Protein AF-A0AAV0WDU4-F1 (afdb_monomer_lite)

InterPro domains:
  IPR025398 ZMYM1-like, RNase-like domain [PF14291] (4-41)

Structure (mmCIF, N/CA/C/O backbone):
data_AF-A0AAV0WDU4-F1
#
_entry.id   AF-A0AAV0WDU4-F1
#
loop_
_atom_site.group_PDB
_atom_site.id
_atom_site.type_symbol
_atom_site.label_atom_id
_atom_site.label_alt_id
_atom_site.label_comp_id
_atom_site.label_asym_id
_atom_site.label_entity_id
_atom_site.label_seq_id
_atom_site.pdbx_PDB_ins_code
_atom_site.Cartn_x
_atom_site.Cartn_y
_atom_site.Cartn_z
_atom_site.occupancy
_atom_site.B_iso_or_equiv
_atom_site.auth_seq_id
_atom_site.auth_comp_id
_atom_site.auth_asym_id
_atom_site.auth_atom_id
_atom_site.pdbx_PDB_model_num
ATOM 1 N N . MET A 1 1 ? 12.904 3.627 9.438 1.00 55.09 1 MET A N 1
ATOM 2 C CA . MET A 1 1 ? 11.538 4.191 9.348 1.00 55.09 1 MET A CA 1
ATOM 3 C C . MET A 1 1 ? 10.592 3.260 10.094 1.00 55.09 1 MET A C 1
ATOM 5 O O . MET A 1 1 ? 10.528 2.088 9.747 1.00 55.09 1 MET A O 1
ATOM 9 N N . HIS A 1 2 ? 9.948 3.715 11.170 1.00 85.69 2 HIS A N 1
ATOM 10 C CA . HIS A 1 2 ? 9.104 2.850 12.003 1.00 85.69 2 HIS A CA 1
ATOM 11 C C . HIS A 1 2 ? 7.669 2.838 11.467 1.00 85.69 2 HIS A C 1
ATOM 13 O O . HIS A 1 2 ? 6.977 3.849 11.551 1.00 85.69 2 HIS A O 1
ATOM 19 N N . ALA A 1 3 ? 7.211 1.696 10.946 1.00 91.44 3 ALA A N 1
ATOM 20 C CA . ALA A 1 3 ? 5.869 1.519 10.382 1.00 91.44 3 ALA A CA 1
ATOM 21 C C . ALA A 1 3 ? 4.736 1.997 11.310 1.00 91.44 3 ALA A C 1
ATOM 23 O O . ALA A 1 3 ? 3.737 2.530 10.843 1.00 91.44 3 ALA A O 1
ATOM 24 N N . LYS A 1 4 ? 4.924 1.887 12.632 1.00 93.44 4 LYS A N 1
ATOM 25 C CA . LYS A 1 4 ? 3.991 2.403 13.648 1.00 93.44 4 LYS A CA 1
ATOM 26 C C . LYS A 1 4 ? 3.725 3.902 13.517 1.00 93.44 4 LYS A C 1
ATOM 28 O O . LYS A 1 4 ? 2.584 4.324 13.651 1.00 93.44 4 LYS A O 1
ATOM 33 N N . VAL A 1 5 ? 4.763 4.696 13.249 1.00 95.62 5 VAL A N 1
ATOM 34 C CA . VAL A 1 5 ? 4.629 6.154 13.101 1.00 95.62 5 VAL A CA 1
ATOM 35 C C . VAL A 1 5 ? 3.802 6.467 11.861 1.00 95.62 5 VAL A C 1
ATOM 37 O O . VAL A 1 5 ? 2.851 7.232 11.940 1.00 95.62 5 VAL A O 1
ATOM 40 N N . VAL A 1 6 ? 4.108 5.806 10.743 1.00 95.50 6 VAL A N 1
ATOM 41 C CA . VAL A 1 6 ? 3.388 5.991 9.476 1.00 95.50 6 VAL A CA 1
ATOM 42 C C . VAL A 1 6 ? 1.925 5.559 9.603 1.00 95.50 6 VAL A C 1
ATOM 44 O O . VAL A 1 6 ? 1.035 6.309 9.215 1.00 95.50 6 VAL A O 1
ATOM 47 N N . ALA A 1 7 ? 1.662 4.390 10.195 1.00 95.56 7 ALA A N 1
ATOM 48 C CA . ALA A 1 7 ? 0.306 3.903 10.436 1.00 95.56 7 ALA A CA 1
ATOM 49 C C . ALA A 1 7 ? -0.505 4.889 11.289 1.00 95.56 7 ALA A C 1
ATOM 51 O O . ALA A 1 7 ? -1.627 5.240 10.926 1.00 95.56 7 ALA A O 1
ATOM 52 N N . LYS A 1 8 ? 0.093 5.402 12.372 1.00 96.00 8 LYS A N 1
ATOM 53 C CA . LYS A 1 8 ? -0.539 6.410 13.226 1.00 96.00 8 LYS A CA 1
ATOM 54 C C . LYS A 1 8 ? -0.850 7.692 12.453 1.00 96.00 8 LYS A C 1
ATOM 56 O O . LYS A 1 8 ? -1.976 8.166 12.514 1.00 96.00 8 LYS A O 1
ATOM 61 N N . SER A 1 9 ? 0.103 8.212 11.678 1.00 96.81 9 SER A N 1
ATOM 62 C CA . SER A 1 9 ? -0.115 9.408 10.856 1.00 96.81 9 SER A CA 1
ATOM 63 C C . SER A 1 9 ? -1.257 9.232 9.851 1.00 96.81 9 SER A C 1
ATOM 65 O O . SER A 1 9 ? -2.039 10.159 9.662 1.00 96.81 9 SER A O 1
ATOM 67 N N . ILE A 1 10 ? -1.390 8.050 9.237 1.00 95.38 10 ILE A N 1
ATOM 68 C CA . ILE A 1 10 ? -2.504 7.737 8.328 1.00 95.38 10 ILE A CA 1
ATOM 69 C C . ILE A 1 10 ? -3.836 7.757 9.086 1.00 95.38 10 ILE A C 1
ATOM 71 O O . ILE A 1 10 ? -4.784 8.403 8.646 1.00 95.38 10 ILE A O 1
ATOM 75 N N . ILE A 1 11 ? -3.910 7.074 10.229 1.00 95.88 11 ILE A N 1
ATOM 76 C CA . ILE A 1 11 ? -5.125 7.002 11.051 1.00 95.88 11 ILE A CA 1
ATOM 77 C C . ILE A 1 11 ? -5.545 8.396 11.529 1.00 95.88 11 ILE A C 1
ATOM 79 O O . ILE A 1 11 ? -6.716 8.761 11.406 1.00 95.88 11 ILE A O 1
ATOM 83 N N . ASP A 1 12 ? -4.595 9.184 12.032 1.00 96.75 12 ASP A N 1
ATOM 84 C CA . ASP A 1 12 ? -4.841 10.539 12.521 1.00 96.75 12 ASP A CA 1
ATOM 85 C C . ASP A 1 12 ? -5.312 11.456 11.383 1.00 96.75 12 ASP A C 1
ATOM 87 O O . ASP A 1 12 ? -6.282 12.192 11.550 1.00 96.75 12 ASP A O 1
ATOM 91 N N . PHE A 1 13 ? -4.707 11.361 10.194 1.00 96.81 13 PHE A N 1
ATOM 92 C CA . PHE A 1 13 ? -5.154 12.107 9.016 1.00 96.81 13 PHE A CA 1
ATOM 93 C C . PHE A 1 13 ? -6.593 11.756 8.611 1.00 96.81 13 PHE A C 1
ATOM 95 O O . PHE A 1 13 ? -7.411 12.650 8.386 1.00 96.81 13 PHE A O 1
ATOM 102 N N . LEU A 1 14 ? -6.926 10.464 8.544 1.00 95.06 14 LEU A N 1
ATOM 103 C CA . LEU A 1 14 ? -8.271 10.011 8.178 1.00 95.06 14 LEU A CA 1
ATOM 104 C C . LEU A 1 14 ? -9.309 10.466 9.213 1.00 95.06 14 LEU A C 1
ATOM 106 O O . LEU A 1 14 ? -10.383 10.941 8.843 1.00 95.06 14 LEU A O 1
ATOM 110 N N . ARG A 1 15 ? -8.965 10.388 10.504 1.00 95.25 15 ARG A N 1
ATOM 111 C CA . ARG A 1 15 ? -9.808 10.869 11.604 1.00 95.25 15 ARG A CA 1
ATOM 112 C C . ARG A 1 15 ? -10.040 12.378 11.521 1.00 95.25 15 ARG A C 1
ATOM 114 O O . ARG A 1 15 ? -11.185 12.815 11.599 1.00 95.25 15 ARG A O 1
ATOM 121 N N . ASN A 1 16 ? -8.982 13.159 11.313 1.00 97.06 16 ASN A N 1
ATOM 122 C CA . ASN A 1 16 ? -9.062 14.617 11.178 1.00 97.06 16 ASN A CA 1
ATOM 123 C C . ASN A 1 16 ? -9.836 15.046 9.925 1.00 97.06 16 ASN A C 1
ATOM 125 O O . ASN A 1 16 ? -10.444 16.110 9.910 1.00 97.06 16 ASN A O 1
ATOM 129 N N . SER A 1 17 ? -9.871 14.194 8.901 1.00 96.06 17 SER A N 1
ATOM 130 C CA . SER A 1 17 ? -10.678 14.396 7.692 1.00 96.06 17 SER A CA 1
ATOM 131 C C . SER A 1 17 ? -12.163 14.045 7.884 1.00 96.06 17 SER A C 1
ATOM 133 O O . SER A 1 17 ? -12.928 14.065 6.923 1.00 96.06 17 SER A O 1
ATOM 135 N N . GLY A 1 18 ? -12.587 13.678 9.100 1.00 94.50 18 GLY A N 1
ATOM 136 C CA . GLY A 1 18 ? -13.968 13.300 9.412 1.00 94.50 18 GLY A CA 1
ATOM 137 C C . GLY A 1 18 ? -14.383 11.922 8.885 1.00 94.50 18 GLY A C 1
ATOM 138 O O . GLY A 1 18 ? -15.570 11.589 8.890 1.00 94.50 18 GLY A O 1
ATOM 139 N N . LEU A 1 19 ? -13.432 11.097 8.431 1.00 93.56 19 LEU A N 1
ATOM 140 C CA . LEU A 1 19 ? -13.724 9.766 7.910 1.00 93.56 19 LEU A CA 1
ATOM 141 C C . LEU A 1 19 ? -13.902 8.764 9.053 1.00 93.56 19 LEU A C 1
ATOM 143 O O . LEU A 1 19 ? -13.100 8.671 9.985 1.00 93.56 19 LEU A O 1
ATOM 147 N N . LYS A 1 20 ? -14.954 7.949 8.954 1.00 92.75 20 LYS A N 1
ATOM 148 C CA . LYS A 1 20 ? -15.203 6.852 9.892 1.00 92.75 20 LYS A CA 1
ATOM 149 C C . LYS A 1 20 ? -14.240 5.706 9.596 1.00 92.75 20 LYS A C 1
ATOM 151 O O . LYS A 1 20 ? -14.451 4.954 8.650 1.00 92.75 20 LYS A O 1
ATOM 156 N N . LEU A 1 21 ? -13.222 5.540 10.436 1.00 91.50 21 LEU A N 1
ATOM 157 C CA . LEU A 1 21 ? -12.191 4.503 10.282 1.00 91.50 21 LEU A CA 1
ATOM 158 C C . LEU A 1 21 ? -12.774 3.078 10.198 1.00 91.50 21 LEU A C 1
ATOM 160 O O . LEU A 1 21 ? -12.286 2.254 9.434 1.00 91.50 21 LEU A O 1
ATOM 164 N N . ASN A 1 22 ? -13.891 2.813 10.884 1.00 91.38 22 ASN A N 1
ATOM 165 C CA . ASN A 1 22 ? -14.601 1.525 10.834 1.00 91.38 22 ASN A CA 1
ATOM 166 C C . ASN A 1 22 ? -15.212 1.184 9.461 1.00 91.38 22 ASN A C 1
ATOM 168 O O . ASN A 1 22 ? -15.589 0.033 9.231 1.00 91.38 22 ASN A O 1
ATOM 172 N N . ASN A 1 23 ? -15.317 2.165 8.560 1.00 92.69 23 ASN A N 1
ATOM 173 C CA . ASN A 1 23 ? -15.786 1.975 7.188 1.00 92.69 23 ASN A CA 1
ATOM 174 C C . ASN A 1 23 ? -14.631 1.705 6.209 1.00 92.69 23 ASN A C 1
ATOM 176 O O . ASN A 1 23 ? -14.863 1.582 5.009 1.00 92.69 23 ASN A O 1
ATOM 180 N N . MET A 1 24 ? -13.390 1.619 6.694 1.00 92.38 24 MET A N 1
ATOM 181 C CA . MET A 1 24 ? -12.245 1.256 5.871 1.00 92.38 24 MET A CA 1
ATOM 182 C C . MET A 1 24 ? -12.348 -0.216 5.459 1.00 92.38 24 MET A C 1
ATOM 184 O O . MET A 1 24 ? -12.261 -1.119 6.288 1.00 92.38 24 MET A O 1
ATOM 188 N N . VAL A 1 25 ? -12.544 -0.446 4.162 1.00 94.62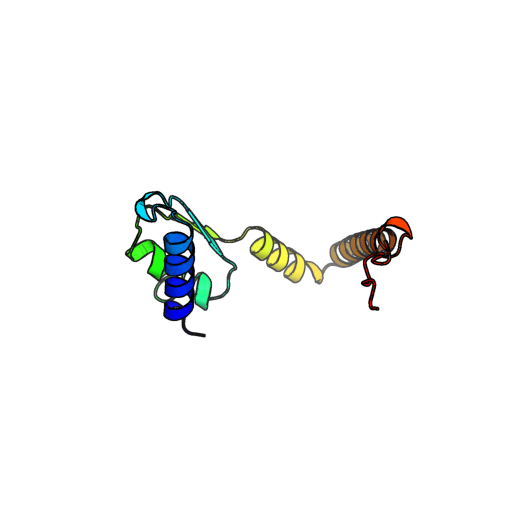 25 VAL A N 1
ATOM 189 C CA . VAL A 1 25 ? -12.675 -1.790 3.565 1.00 94.62 25 VAL A CA 1
ATOM 190 C C . VAL A 1 25 ? -11.419 -2.240 2.822 1.00 94.62 25 VAL A C 1
ATOM 192 O O . VAL A 1 25 ? -11.278 -3.405 2.460 1.00 94.62 25 VAL A O 1
ATOM 195 N N . GLY A 1 26 ? -10.480 -1.324 2.594 1.00 92.94 26 GLY A N 1
ATOM 196 C CA . GLY A 1 26 ? -9.275 -1.613 1.838 1.00 92.94 26 GLY A CA 1
ATOM 197 C C . GLY A 1 26 ? -8.153 -0.631 2.124 1.00 92.94 26 GLY A C 1
ATOM 198 O O . GLY A 1 26 ? -8.390 0.525 2.470 1.00 92.94 26 GLY A O 1
ATOM 199 N N . GLN A 1 27 ? -6.930 -1.116 1.961 1.00 93.88 27 GLN A N 1
ATOM 200 C CA . GLN A 1 27 ? -5.692 -0.352 2.053 1.00 93.88 27 GLN A CA 1
ATOM 201 C C . GLN A 1 27 ? -4.705 -0.886 1.013 1.00 93.88 27 GLN A C 1
ATOM 203 O O . GLN A 1 27 ? -4.681 -2.088 0.749 1.00 93.88 27 GLN A O 1
ATOM 208 N N . GLY A 1 28 ? -3.884 -0.024 0.414 1.00 93.75 28 GLY A N 1
ATOM 209 C CA . GLY A 1 28 ? -2.916 -0.464 -0.586 1.00 93.75 28 GLY A CA 1
ATOM 210 C C . GLY A 1 28 ? -1.605 0.299 -0.535 1.00 93.75 28 GLY A C 1
ATOM 211 O O . GLY A 1 28 ? -1.598 1.524 -0.433 1.00 93.75 28 GLY A O 1
ATOM 212 N N . TYR A 1 29 ? -0.499 -0.442 -0.613 1.00 92.94 29 TYR A N 1
ATOM 213 C CA . TYR A 1 29 ? 0.859 0.089 -0.476 1.00 92.94 29 TYR A CA 1
ATOM 214 C C . TYR A 1 29 ? 1.837 -0.547 -1.468 1.00 92.94 29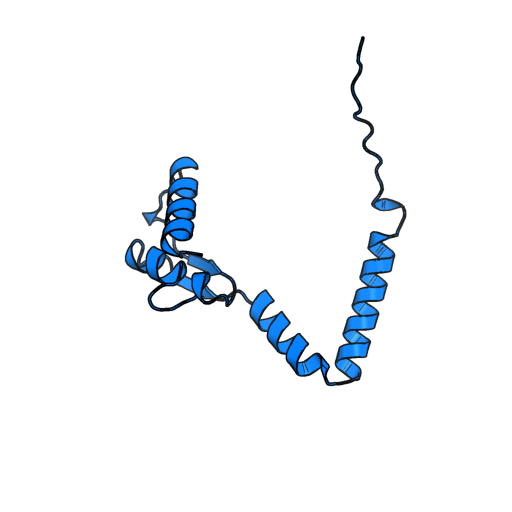 TYR A C 1
ATOM 216 O O . TYR A 1 29 ? 1.531 -1.549 -2.122 1.00 92.94 29 TYR A O 1
ATOM 224 N N . ASP A 1 30 ? 3.022 0.052 -1.585 1.00 88.62 30 ASP A N 1
ATOM 225 C CA . ASP A 1 30 ? 4.144 -0.510 -2.334 1.00 88.62 30 ASP A CA 1
ATOM 226 C C . ASP A 1 30 ? 4.775 -1.712 -1.614 1.00 88.62 30 ASP A C 1
ATOM 228 O O . ASP A 1 30 ? 4.507 -1.978 -0.444 1.00 88.62 30 ASP A O 1
ATOM 232 N N . GLY A 1 31 ? 5.627 -2.464 -2.313 1.00 86.69 31 GLY A N 1
ATOM 233 C CA . GLY A 1 31 ? 6.254 -3.674 -1.772 1.00 86.69 31 GLY A CA 1
ATOM 234 C C . GLY A 1 31 ? 7.317 -3.427 -0.699 1.00 86.69 31 GLY A C 1
ATOM 235 O O . GLY A 1 31 ? 8.004 -4.365 -0.301 1.00 86.69 31 GLY A O 1
ATOM 236 N N . CYS A 1 32 ? 7.484 -2.188 -0.226 1.00 90.12 32 CYS A N 1
ATOM 237 C CA . CYS A 1 32 ? 8.447 -1.872 0.816 1.00 90.12 32 CYS A CA 1
ATOM 238 C C . CYS A 1 32 ? 8.090 -2.623 2.104 1.00 90.12 32 CYS A C 1
ATOM 240 O O . CYS A 1 32 ? 6.944 -2.594 2.554 1.00 90.12 32 CYS A O 1
ATOM 242 N N . SER A 1 33 ? 9.068 -3.270 2.740 1.00 90.25 33 SER A N 1
ATOM 243 C CA . SER A 1 33 ? 8.845 -4.078 3.949 1.00 90.25 33 SER A CA 1
ATOM 244 C C . SER A 1 33 ? 8.236 -3.277 5.105 1.00 90.25 33 SER A C 1
ATOM 246 O O . SER A 1 33 ? 7.416 -3.805 5.854 1.00 90.25 33 SER A O 1
ATOM 248 N N . ALA A 1 34 ? 8.565 -1.986 5.217 1.00 93.25 34 ALA A N 1
ATOM 249 C CA . ALA A 1 34 ? 7.970 -1.089 6.205 1.00 93.25 34 ALA A CA 1
ATOM 250 C C . ALA A 1 34 ? 6.470 -0.835 5.958 1.00 93.25 34 ALA A C 1
ATOM 252 O O . ALA A 1 34 ? 5.738 -0.568 6.907 1.00 93.25 34 ALA A O 1
ATOM 253 N N . MET A 1 35 ? 5.998 -0.941 4.714 1.00 94.06 35 MET A N 1
ATOM 254 C CA . MET A 1 35 ? 4.601 -0.700 4.342 1.00 94.06 35 MET A CA 1
ATOM 255 C C . MET A 1 35 ? 3.808 -2.008 4.254 1.00 94.06 35 MET A C 1
ATOM 257 O O . MET A 1 35 ? 2.770 -2.153 4.897 1.00 94.06 35 MET A O 1
ATOM 261 N N . SER A 1 36 ? 4.342 -2.982 3.517 1.00 93.50 36 SER A N 1
ATOM 262 C CA . SER A 1 36 ? 3.677 -4.242 3.166 1.00 93.50 36 SER A CA 1
ATOM 263 C C . SER A 1 36 ? 4.070 -5.437 4.037 1.00 93.50 36 SER A C 1
ATOM 265 O O . SER A 1 36 ? 3.539 -6.535 3.861 1.00 93.50 36 SER A O 1
ATOM 267 N N . GLY A 1 37 ? 4.983 -5.250 4.995 1.00 93.88 37 GLY A N 1
ATOM 268 C CA . GLY A 1 37 ? 5.421 -6.304 5.906 1.00 93.88 37 GLY A CA 1
ATOM 269 C C . GLY A 1 37 ? 4.259 -6.946 6.666 1.00 93.88 37 GLY A C 1
ATOM 270 O O . GLY A 1 37 ? 3.392 -6.258 7.199 1.00 93.88 37 GLY A O 1
ATOM 271 N N . ILE A 1 38 ? 4.265 -8.277 6.740 1.00 91.12 38 ILE A N 1
ATOM 272 C CA . ILE A 1 38 ? 3.164 -9.071 7.306 1.00 91.12 38 ILE A CA 1
ATOM 273 C C . ILE A 1 38 ? 3.004 -8.939 8.824 1.00 91.12 38 ILE A C 1
ATOM 275 O O . ILE A 1 38 ? 1.898 -9.102 9.322 1.00 91.12 38 ILE A O 1
ATOM 279 N N . HIS A 1 39 ? 4.085 -8.664 9.562 1.00 89.38 39 HIS A N 1
ATOM 280 C CA . HIS A 1 39 ? 4.058 -8.594 11.032 1.00 89.38 39 HIS A CA 1
ATOM 281 C C . HIS A 1 39 ? 4.275 -7.167 11.551 1.00 89.38 39 HIS A C 1
ATOM 283 O O . HIS A 1 39 ? 3.652 -6.756 12.520 1.00 89.38 39 HIS A O 1
ATOM 289 N N . ASN A 1 40 ? 5.156 -6.405 10.897 1.00 90.62 40 ASN A N 1
ATOM 290 C CA . ASN A 1 40 ? 5.583 -5.073 11.341 1.00 90.62 40 ASN A CA 1
ATOM 291 C C . ASN A 1 40 ? 5.437 -4.005 10.248 1.00 90.62 40 ASN A C 1
ATOM 293 O O . ASN A 1 40 ? 6.037 -2.939 10.360 1.00 90.62 40 ASN A O 1
ATOM 297 N N . GLY A 1 41 ? 4.697 -4.297 9.177 1.00 94.62 41 GLY A N 1
ATOM 298 C CA . GLY A 1 41 ? 4.380 -3.314 8.149 1.00 94.62 41 GLY A CA 1
ATOM 299 C C . GLY A 1 41 ? 3.184 -2.453 8.542 1.00 94.62 41 GLY A C 1
ATOM 300 O O . GLY A 1 41 ? 2.364 -2.854 9.370 1.00 94.62 41 GLY A O 1
ATOM 301 N N . VAL A 1 42 ? 3.054 -1.287 7.910 1.00 96.00 42 VAL A N 1
ATOM 302 C CA . VAL A 1 42 ? 1.877 -0.413 8.047 1.00 96.00 42 VAL A CA 1
ATOM 303 C C . VAL A 1 42 ? 0.586 -1.197 7.804 1.00 96.00 42 VAL A C 1
ATOM 305 O O . VAL A 1 42 ? -0.345 -1.077 8.598 1.00 96.00 42 VAL A O 1
ATOM 308 N N . GLN A 1 43 ? 0.565 -2.062 6.782 1.00 95.81 43 GLN A N 1
ATOM 309 C CA . GLN A 1 43 ? -0.612 -2.866 6.460 1.00 95.81 43 GLN A CA 1
ATOM 310 C C . GLN A 1 43 ? -1.033 -3.791 7.597 1.00 95.81 43 GLN A C 1
ATOM 312 O O . GLN A 1 43 ? -2.212 -3.850 7.932 1.00 95.81 43 GLN A O 1
ATOM 317 N N . ALA A 1 44 ? -0.068 -4.455 8.238 1.00 95.31 44 ALA A N 1
ATOM 318 C CA . ALA A 1 44 ? -0.338 -5.365 9.343 1.00 95.31 44 ALA A CA 1
ATOM 319 C C . ALA A 1 44 ? -0.880 -4.609 10.560 1.00 95.31 44 ALA A C 1
ATOM 321 O O . ALA A 1 44 ? -1.850 -5.038 11.178 1.00 95.31 44 ALA A O 1
ATOM 322 N N . ILE A 1 45 ? -0.292 -3.449 10.865 1.00 95.81 45 ILE A N 1
ATOM 323 C CA . ILE A 1 45 ? -0.706 -2.605 11.990 1.00 95.81 45 ILE A CA 1
ATOM 324 C C . ILE A 1 45 ? -2.143 -2.111 11.789 1.00 95.81 45 ILE A C 1
ATOM 326 O O . ILE A 1 45 ? -2.981 -2.307 12.664 1.00 95.81 45 ILE A O 1
ATOM 330 N N . ILE A 1 46 ? -2.448 -1.531 10.624 1.00 95.38 46 ILE A N 1
ATOM 331 C CA . ILE A 1 46 ? -3.787 -1.005 10.325 1.00 95.38 46 ILE A CA 1
ATOM 332 C C . ILE A 1 46 ? -4.811 -2.138 10.222 1.00 95.38 46 ILE A C 1
ATOM 334 O O . ILE A 1 46 ? -5.928 -1.985 10.703 1.00 95.38 46 ILE A O 1
ATOM 338 N N . LYS A 1 47 ? -4.446 -3.295 9.657 1.00 95.25 47 LYS A N 1
ATOM 339 C CA . LYS A 1 47 ? -5.345 -4.454 9.563 1.00 95.25 47 LYS A CA 1
ATOM 340 C C . LYS A 1 47 ? -5.675 -5.055 10.933 1.00 95.25 47 LYS A C 1
ATOM 342 O O . LYS A 1 47 ? -6.787 -5.535 11.120 1.00 95.25 47 LYS A O 1
ATOM 347 N N . ASN A 1 48 ? -4.740 -5.018 11.883 1.00 94.69 48 ASN A N 1
ATOM 348 C CA . ASN A 1 48 ? -4.989 -5.479 13.251 1.00 94.69 48 ASN A CA 1
ATOM 349 C C . ASN A 1 48 ? -6.003 -4.587 13.984 1.00 94.69 48 ASN A C 1
ATOM 351 O O . ASN A 1 48 ? -6.821 -5.101 14.740 1.00 94.69 48 ASN A O 1
ATOM 355 N N . GLU A 1 49 ? -5.967 -3.272 13.755 1.00 93.62 49 GLU A N 1
ATOM 356 C CA . GLU A 1 49 ? -6.912 -2.320 14.359 1.00 93.62 49 GLU A CA 1
ATOM 357 C C . GLU A 1 49 ? -8.251 -2.266 13.602 1.00 93.62 49 GLU A C 1
ATOM 359 O O . GLU A 1 49 ? -9.317 -2.176 14.211 1.00 93.62 49 GLU A O 1
ATOM 364 N N . PHE A 1 50 ? -8.212 -2.401 12.273 1.00 94.50 50 PHE A N 1
ATOM 365 C CA . PHE A 1 50 ? -9.371 -2.378 11.383 1.00 94.50 50 PHE A CA 1
ATOM 366 C C . PHE A 1 50 ? -9.399 -3.641 10.503 1.00 94.50 50 PHE A C 1
ATOM 368 O O . PHE A 1 50 ? -8.989 -3.596 9.340 1.00 94.50 50 PHE A O 1
ATOM 375 N N . PRO A 1 51 ? -9.938 -4.775 10.998 1.00 93.62 51 PRO A N 1
ATOM 376 C CA . PRO A 1 51 ? -9.910 -6.060 10.284 1.00 93.62 51 PRO A CA 1
ATOM 377 C C . PRO A 1 51 ? -10.586 -6.057 8.908 1.00 93.62 51 PRO A C 1
ATOM 379 O O . PRO A 1 51 ? -10.269 -6.887 8.056 1.00 93.62 51 PRO A O 1
ATOM 382 N N . LYS A 1 52 ? -11.510 -5.115 8.676 1.00 94.38 52 LYS A N 1
ATOM 383 C CA . LYS A 1 52 ? -12.187 -4.918 7.387 1.00 94.38 52 LYS A CA 1
ATOM 384 C C . LYS A 1 52 ? -11.286 -4.279 6.328 1.00 94.38 52 LYS A C 1
ATOM 386 O O . LYS A 1 52 ? -11.588 -4.419 5.151 1.00 94.38 52 LYS A O 1
ATOM 391 N N . ALA A 1 53 ? -10.194 -3.616 6.712 1.00 94.62 53 ALA A N 1
ATOM 392 C CA . ALA A 1 53 ? -9.278 -2.940 5.801 1.00 94.62 53 ALA A CA 1
ATOM 393 C C . ALA A 1 53 ? -8.341 -3.948 5.118 1.00 94.62 53 ALA A C 1
ATOM 395 O O . ALA A 1 53 ? -7.196 -4.157 5.530 1.00 94.62 53 ALA A O 1
ATOM 396 N N . VAL A 1 54 ? -8.828 -4.607 4.066 1.00 93.81 54 VAL A N 1
ATOM 397 C CA . VAL A 1 54 ? -8.056 -5.624 3.344 1.00 93.81 54 VAL A CA 1
ATOM 398 C C . VAL A 1 54 ? -6.867 -4.985 2.628 1.00 93.81 54 VAL A C 1
ATOM 400 O O . VAL A 1 54 ? -7.008 -4.002 1.905 1.00 93.81 54 VAL A O 1
ATOM 403 N N . PHE A 1 55 ? -5.683 -5.563 2.819 1.00 93.81 55 PHE A N 1
ATOM 404 C CA . PHE A 1 55 ? -4.476 -5.116 2.139 1.00 93.81 55 PHE A CA 1
ATOM 405 C C . PHE A 1 55 ? -4.424 -5.600 0.686 1.00 93.81 55 PHE A C 1
ATOM 407 O O . PHE A 1 55 ? -4.561 -6.793 0.414 1.00 93.81 55 PHE A O 1
ATOM 414 N N . VAL A 1 56 ? -4.156 -4.668 -0.229 1.00 93.06 56 VAL A N 1
ATOM 415 C CA . VAL A 1 56 ? -3.917 -4.910 -1.651 1.00 93.06 56 VAL A CA 1
ATOM 416 C C . VAL A 1 56 ? -2.539 -4.376 -2.026 1.00 93.06 56 VAL A C 1
ATOM 418 O O . VAL A 1 56 ? -2.234 -3.195 -1.875 1.00 93.06 56 VAL A O 1
ATOM 421 N N . HIS A 1 57 ? -1.693 -5.249 -2.560 1.00 89.81 57 HIS A N 1
ATOM 422 C CA . HIS A 1 57 ? -0.375 -4.847 -3.029 1.00 89.81 57 HIS A CA 1
ATOM 423 C C . HIS A 1 57 ? -0.482 -3.969 -4.284 1.00 89.81 57 HIS A C 1
ATOM 425 O O . HIS A 1 57 ? -1.221 -4.295 -5.213 1.00 89.81 57 HIS A O 1
ATOM 431 N N . CYS A 1 58 ? 0.304 -2.893 -4.362 1.00 91.19 58 CYS A N 1
ATOM 432 C CA . CYS A 1 58 ? 0.304 -1.996 -5.515 1.00 91.19 58 CYS A CA 1
ATOM 433 C C . CYS A 1 58 ? 0.708 -2.729 -6.809 1.00 91.19 58 CYS A C 1
ATOM 435 O O . CYS A 1 58 ? 1.838 -3.222 -6.934 1.00 91.19 58 CYS A O 1
ATOM 437 N N . SER A 1 59 ? -0.205 -2.776 -7.785 1.00 85.88 59 SER A N 1
ATOM 438 C CA . SER A 1 59 ? 0.025 -3.386 -9.103 1.00 85.88 59 SER A CA 1
ATOM 439 C C . SER A 1 59 ? 1.128 -2.679 -9.883 1.00 85.88 59 SER A C 1
ATOM 441 O O . SER A 1 59 ? 1.937 -3.344 -10.523 1.00 85.88 59 SER A O 1
ATOM 443 N N . SER A 1 60 ? 1.223 -1.350 -9.782 1.00 84.88 60 SER A N 1
ATOM 444 C CA . SER A 1 60 ? 2.266 -0.564 -10.455 1.00 84.88 60 SER A CA 1
ATOM 445 C C . SER A 1 60 ? 3.665 -0.946 -9.977 1.00 84.88 60 SER A C 1
ATOM 447 O O . SER A 1 60 ? 4.592 -1.024 -10.778 1.00 84.88 60 SER A O 1
ATOM 449 N N . HIS A 1 61 ? 3.818 -1.256 -8.686 1.00 84.31 61 HIS A N 1
ATOM 450 C CA . HIS A 1 61 ? 5.088 -1.734 -8.147 1.00 84.31 61 HIS A CA 1
ATOM 451 C C . HIS A 1 61 ? 5.440 -3.124 -8.696 1.00 84.31 61 HIS A C 1
ATOM 453 O O . HIS A 1 61 ? 6.565 -3.340 -9.138 1.00 84.31 61 HIS A O 1
ATOM 459 N N . ARG A 1 62 ? 4.470 -4.052 -8.742 1.00 84.44 62 ARG A N 1
ATOM 460 C CA . ARG A 1 62 ? 4.674 -5.386 -9.339 1.00 84.44 62 ARG A CA 1
ATOM 461 C C . ARG A 1 62 ? 5.041 -5.295 -10.816 1.00 84.44 62 ARG A C 1
ATOM 463 O O . ARG A 1 62 ? 5.967 -5.970 -11.250 1.00 84.44 62 ARG A O 1
ATOM 470 N N . LEU A 1 63 ? 4.350 -4.439 -11.563 1.00 86.50 63 LEU A N 1
ATOM 471 C CA . LEU A 1 63 ? 4.644 -4.192 -12.969 1.00 86.50 63 LEU A CA 1
ATOM 472 C C . LEU A 1 63 ? 6.065 -3.654 -13.144 1.00 86.50 63 LEU A C 1
ATOM 474 O O . LEU A 1 63 ? 6.803 -4.158 -13.982 1.00 86.50 63 LEU A O 1
ATOM 478 N N . ASN A 1 64 ? 6.470 -2.676 -12.332 1.00 86.81 64 ASN A N 1
ATOM 479 C CA . ASN A 1 64 ? 7.816 -2.118 -12.399 1.00 86.81 64 ASN A CA 1
ATOM 480 C C . ASN A 1 64 ? 8.895 -3.173 -12.121 1.00 86.81 64 ASN A C 1
ATOM 482 O O . ASN A 1 64 ? 9.904 -3.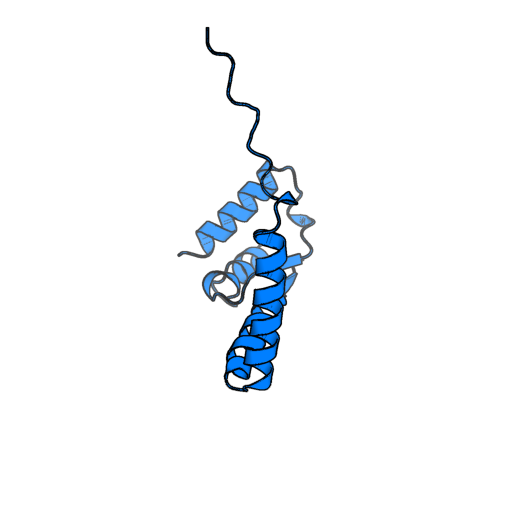199 -12.815 1.00 86.81 64 ASN A O 1
ATOM 486 N N . LEU A 1 65 ? 8.675 -4.071 -11.155 1.00 86.94 65 LEU A N 1
ATOM 487 C CA . LEU A 1 65 ? 9.598 -5.178 -10.887 1.00 86.94 65 LEU A CA 1
ATOM 488 C C . LEU A 1 65 ? 9.707 -6.138 -12.078 1.00 86.94 65 LEU A C 1
ATOM 490 O O . LEU A 1 65 ? 10.818 -6.491 -12.465 1.00 86.94 65 LEU A O 1
ATOM 494 N N . VAL A 1 66 ? 8.577 -6.514 -12.685 1.00 90.06 66 VAL A N 1
ATOM 495 C CA . VAL A 1 66 ? 8.553 -7.384 -13.874 1.00 90.06 66 VAL A CA 1
ATOM 496 C C . VAL A 1 66 ? 9.268 -6.720 -15.048 1.00 90.06 66 VAL A C 1
ATOM 498 O O . VAL A 1 66 ? 10.131 -7.333 -15.666 1.00 90.06 66 VAL A O 1
ATOM 501 N N . ILE A 1 67 ? 8.959 -5.453 -15.335 1.00 88.81 67 ILE A N 1
ATOM 502 C CA . ILE A 1 67 ? 9.629 -4.697 -16.400 1.00 88.81 67 ILE A CA 1
ATOM 503 C C . ILE A 1 67 ? 11.129 -4.606 -16.121 1.00 88.81 67 ILE A C 1
ATOM 505 O O . ILE A 1 67 ? 11.917 -4.791 -17.040 1.00 88.81 67 ILE A O 1
ATOM 509 N N . ASN A 1 68 ? 11.531 -4.348 -14.874 1.00 90.12 68 ASN A N 1
ATOM 510 C CA . ASN A 1 68 ? 12.936 -4.240 -14.500 1.00 90.12 68 ASN A CA 1
ATOM 511 C C . ASN A 1 68 ? 13.699 -5.561 -14.682 1.00 90.12 68 ASN A C 1
ATOM 513 O O . ASN A 1 68 ? 14.826 -5.538 -15.167 1.00 90.12 68 ASN A O 1
ATOM 517 N N . ASP A 1 69 ? 13.099 -6.704 -14.345 1.00 91.75 69 ASP A N 1
ATOM 518 C CA . ASP A 1 69 ? 13.735 -8.005 -14.587 1.00 91.75 69 ASP A CA 1
ATOM 519 C C . ASP A 1 69 ? 13.827 -8.329 -16.087 1.00 91.75 69 ASP A C 1
ATOM 521 O O . ASP A 1 69 ? 14.883 -8.725 -16.588 1.00 91.75 69 ASP A O 1
ATOM 525 N N . LEU A 1 70 ? 12.754 -8.051 -16.833 1.00 92.62 70 LEU A N 1
ATOM 526 C CA . LEU A 1 70 ? 12.707 -8.224 -18.286 1.00 92.62 70 LEU A CA 1
ATOM 527 C C . LEU A 1 70 ? 13.556 -7.201 -19.052 1.00 92.62 70 LEU A C 1
ATOM 529 O O . LEU A 1 70 ? 13.816 -7.391 -20.239 1.00 92.62 70 LEU A O 1
ATOM 533 N N . ASN A 1 71 ? 14.043 -6.147 -18.394 1.00 89.31 71 ASN A N 1
ATOM 534 C CA . ASN A 1 71 ? 14.878 -5.103 -18.992 1.00 89.31 71 ASN A CA 1
ATOM 535 C C . ASN A 1 71 ? 16.249 -5.618 -19.469 1.00 89.31 71 ASN A C 1
ATOM 537 O O . ASN A 1 71 ? 17.031 -4.868 -20.045 1.00 89.31 71 ASN A O 1
ATOM 541 N N . LYS A 1 72 ? 16.558 -6.899 -19.245 1.00 91.06 72 LYS A N 1
ATOM 542 C CA . LYS A 1 72 ? 17.703 -7.603 -19.838 1.00 91.06 72 LYS A CA 1
ATOM 543 C C . LYS A 1 72 ? 17.469 -7.957 -21.313 1.00 91.06 72 LYS A C 1
ATOM 545 O O . LYS A 1 72 ? 18.424 -8.192 -22.044 1.00 91.06 72 LYS A O 1
ATOM 550 N N . LEU A 1 73 ? 16.212 -8.003 -21.758 1.00 94.69 73 LEU A N 1
ATOM 551 C CA . LEU A 1 73 ? 15.843 -8.313 -23.136 1.00 94.69 73 LEU A CA 1
ATOM 552 C C . LEU A 1 73 ? 15.847 -7.042 -23.988 1.00 94.69 73 LEU A C 1
ATOM 554 O O . LEU A 1 73 ? 15.160 -6.066 -23.677 1.00 94.69 73 LEU A O 1
ATOM 558 N N . GLN A 1 74 ? 16.548 -7.082 -25.121 1.00 94.00 74 GLN A N 1
ATOM 559 C CA . GLN A 1 74 ? 16.679 -5.929 -26.016 1.00 94.00 74 GLN A CA 1
ATOM 560 C C . GLN A 1 74 ? 15.321 -5.388 -26.491 1.00 94.00 74 GLN A C 1
ATOM 562 O O . GLN A 1 74 ? 15.116 -4.179 -26.549 1.00 94.00 74 GLN A O 1
ATOM 567 N N . HIS A 1 75 ? 14.355 -6.266 -26.781 1.00 93.12 75 HIS A N 1
ATOM 568 C CA . HIS A 1 75 ? 13.011 -5.854 -27.201 1.00 93.12 75 HIS A CA 1
ATOM 569 C C . HIS A 1 75 ? 12.290 -5.016 -26.135 1.00 93.12 75 HIS A C 1
ATOM 571 O O . HIS A 1 75 ? 11.601 -4.050 -26.465 1.00 93.12 75 HIS A O 1
ATOM 577 N N . VAL A 1 76 ? 12.490 -5.344 -24.857 1.00 91.44 76 VAL A N 1
ATOM 578 C CA . VAL A 1 76 ? 11.899 -4.620 -23.725 1.00 91.44 76 VAL A CA 1
ATOM 579 C C . VAL A 1 76 ? 12.584 -3.268 -23.546 1.00 91.44 76 VAL A C 1
ATOM 581 O O . VAL A 1 76 ? 11.899 -2.257 -23.388 1.00 91.44 76 VAL A O 1
ATOM 584 N N . GLN A 1 77 ? 13.914 -3.216 -23.673 1.00 91.56 77 GLN A N 1
ATOM 585 C CA . GLN A 1 77 ? 14.668 -1.958 -23.658 1.00 91.56 77 GLN A CA 1
ATOM 586 C C . GLN A 1 77 ? 14.246 -1.017 -24.788 1.00 91.56 77 GLN A C 1
ATOM 588 O O . GLN A 1 77 ? 14.031 0.173 -24.545 1.00 91.56 77 GLN A O 1
ATOM 593 N N . ASN A 1 78 ? 14.095 -1.552 -26.003 1.00 94.50 78 ASN A N 1
ATOM 594 C CA . ASN A 1 78 ? 13.676 -0.799 -27.182 1.00 94.50 78 ASN A CA 1
ATOM 595 C C . ASN A 1 78 ? 12.268 -0.233 -26.986 1.00 94.50 78 ASN A C 1
ATOM 597 O O . ASN A 1 78 ? 12.064 0.966 -27.156 1.00 94.50 78 ASN A O 1
ATOM 601 N N . CYS A 1 79 ? 11.323 -1.067 -26.542 1.00 92.75 79 CYS A N 1
ATOM 602 C CA . CYS A 1 79 ? 9.959 -0.644 -26.230 1.00 92.75 79 CYS A CA 1
ATOM 603 C C . CYS A 1 79 ? 9.938 0.470 -25.169 1.00 92.75 79 CYS A C 1
ATOM 605 O O . CYS A 1 79 ? 9.354 1.535 -25.382 1.00 92.75 79 CYS A O 1
ATOM 607 N N . ALA A 1 80 ? 10.652 0.279 -24.055 1.00 89.69 80 ALA A N 1
ATOM 608 C CA . ALA A 1 80 ? 10.763 1.290 -23.010 1.00 89.69 80 ALA A CA 1
ATOM 609 C C . ALA A 1 80 ? 11.426 2.582 -23.525 1.00 89.69 80 ALA A C 1
ATOM 611 O O . ALA A 1 80 ? 11.043 3.681 -23.123 1.00 89.69 80 ALA A O 1
ATOM 612 N N . GLY A 1 81 ? 12.399 2.467 -24.433 1.00 92.12 81 GLY A N 1
ATOM 613 C CA . GLY A 1 81 ? 13.032 3.585 -25.129 1.00 92.12 81 GLY A CA 1
ATOM 614 C C . GLY A 1 81 ? 12.046 4.379 -25.982 1.00 92.12 81 GLY A C 1
ATOM 615 O O . GLY A 1 81 ? 11.965 5.597 -25.831 1.00 92.12 81 GLY A O 1
ATOM 616 N N . SER A 1 82 ? 11.243 3.706 -26.806 1.00 95.19 82 SER A N 1
ATOM 617 C CA . SER A 1 82 ? 10.192 4.339 -27.610 1.00 95.19 82 SER A CA 1
ATOM 618 C C . SER A 1 82 ? 9.170 5.071 -26.737 1.00 95.19 82 SER A C 1
ATOM 620 O O . SER A 1 82 ? 8.854 6.230 -27.007 1.00 95.19 82 SER A O 1
ATOM 622 N N . ILE A 1 83 ? 8.719 4.448 -25.642 1.00 93.50 83 ILE A N 1
ATOM 623 C CA . ILE A 1 83 ? 7.811 5.081 -24.672 1.00 93.50 83 ILE A CA 1
ATOM 624 C C . ILE A 1 83 ? 8.451 6.341 -24.074 1.00 93.50 83 ILE A C 1
ATOM 626 O O . ILE A 1 83 ? 7.814 7.395 -24.026 1.00 93.50 83 ILE A O 1
ATOM 630 N N . ARG A 1 84 ? 9.725 6.274 -23.658 1.00 91.44 84 ARG A N 1
ATOM 631 C CA . ARG A 1 84 ? 10.456 7.442 -23.134 1.00 91.44 84 ARG A CA 1
ATOM 632 C C . ARG A 1 84 ? 10.549 8.569 -24.160 1.00 91.44 84 ARG A C 1
ATOM 634 O O . ARG A 1 84 ? 10.358 9.725 -23.786 1.00 91.44 84 ARG A O 1
ATOM 641 N N . SER A 1 85 ? 10.804 8.253 -25.428 1.00 92.88 85 SER A N 1
ATOM 642 C CA . SER A 1 85 ? 10.859 9.244 -26.508 1.00 92.88 85 SER A CA 1
ATOM 643 C C . SER A 1 85 ? 9.517 9.947 -26.709 1.00 92.88 85 SER A C 1
ATOM 645 O O . SER A 1 85 ? 9.487 11.171 -26.815 1.00 92.88 85 SER A O 1
ATOM 647 N N . ILE A 1 86 ? 8.407 9.205 -26.670 1.00 93.19 86 ILE A N 1
ATOM 648 C CA . ILE A 1 86 ? 7.054 9.771 -26.764 1.00 93.19 86 ILE A CA 1
ATOM 649 C C . ILE A 1 86 ? 6.754 10.674 -25.559 1.00 93.19 86 ILE A C 1
ATOM 651 O O . ILE A 1 86 ? 6.314 11.810 -25.725 1.00 93.19 86 ILE A O 1
ATOM 655 N N . ILE A 1 87 ? 7.043 10.215 -24.336 1.00 90.62 87 ILE A N 1
ATOM 656 C CA . ILE A 1 87 ? 6.855 11.025 -23.122 1.00 90.62 87 ILE A CA 1
ATOM 657 C C . ILE A 1 87 ? 7.680 12.314 -23.202 1.00 90.62 87 ILE A C 1
ATOM 659 O O . ILE A 1 87 ? 7.176 13.389 -22.878 1.00 90.62 87 ILE A O 1
ATOM 663 N N . LYS A 1 88 ? 8.939 12.223 -23.646 1.00 91.56 88 LYS A N 1
ATOM 664 C CA . LYS A 1 88 ? 9.817 13.382 -23.836 1.00 91.56 88 LYS A CA 1
ATOM 665 C C . LYS A 1 88 ? 9.238 14.351 -24.865 1.00 91.56 88 LYS A C 1
ATOM 667 O O . LYS A 1 88 ? 9.226 15.548 -24.603 1.00 91.56 88 LYS A O 1
ATOM 672 N N . PHE A 1 89 ? 8.720 13.848 -25.984 1.00 90.94 89 PHE A N 1
ATOM 673 C CA . PHE A 1 89 ? 8.063 14.667 -27.000 1.00 90.94 89 PHE A CA 1
ATOM 674 C C . PHE A 1 89 ? 6.895 15.473 -26.416 1.00 90.94 89 PHE A C 1
ATOM 676 O O . PHE A 1 89 ? 6.849 16.688 -26.594 1.00 90.94 89 PHE A O 1
ATOM 683 N N . PHE A 1 90 ? 5.996 14.842 -25.654 1.00 88.50 90 PHE A N 1
ATOM 684 C CA . PHE A 1 90 ? 4.862 15.550 -25.047 1.00 88.50 90 PHE A CA 1
ATOM 685 C C . PHE A 1 90 ? 5.275 16.510 -23.927 1.00 88.50 90 PHE A C 1
ATOM 687 O O . PHE A 1 90 ? 4.740 17.609 -23.853 1.00 88.50 90 PHE A O 1
ATOM 694 N N . ARG A 1 91 ? 6.249 16.140 -23.085 1.00 85.25 91 ARG A N 1
ATOM 695 C CA . ARG A 1 91 ? 6.740 17.011 -21.999 1.00 85.25 91 ARG A CA 1
ATOM 696 C C . ARG A 1 91 ? 7.482 18.246 -22.500 1.00 85.25 91 ARG A C 1
ATOM 698 O O . ARG A 1 91 ? 7.446 19.275 -21.841 1.00 85.25 91 ARG A O 1
ATOM 705 N N . LEU A 1 92 ? 8.181 18.125 -23.627 1.00 80.69 92 LEU A N 1
ATOM 706 C CA . LEU A 1 92 ? 8.922 19.223 -24.249 1.00 80.69 92 LEU A CA 1
ATOM 707 C C . LEU A 1 92 ? 8.102 19.955 -25.318 1.00 80.69 92 LEU A C 1
ATOM 709 O O . LEU A 1 92 ? 8.589 20.917 -25.908 1.00 80.69 92 LEU A O 1
ATOM 713 N N . SER A 1 93 ? 6.868 19.518 -25.581 1.00 78.75 93 SER A N 1
ATOM 714 C CA . SER A 1 93 ? 5.976 20.237 -26.480 1.00 78.75 93 SER A CA 1
ATOM 715 C C . SER A 1 93 ? 5.569 21.573 -25.839 1.00 78.75 93 SER A C 1
ATOM 717 O O . SER A 1 93 ? 5.240 21.596 -24.651 1.00 78.75 93 SER A O 1
ATOM 719 N N . PRO A 1 94 ? 5.498 22.682 -26.599 1.00 62.78 94 PRO A N 1
ATOM 720 C CA . PRO A 1 94 ? 5.243 24.031 -26.070 1.00 62.78 94 PRO A CA 1
ATOM 721 C C . PRO A 1 94 ? 3.935 24.224 -25.280 1.00 62.78 94 PRO A C 1
ATOM 723 O O . PRO A 1 94 ? 3.713 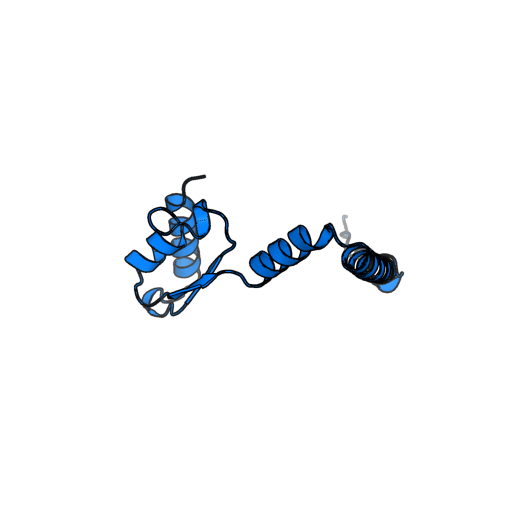25.281 -24.706 1.00 62.78 94 PRO A O 1
ATOM 726 N N . LYS A 1 95 ? 3.049 23.221 -25.241 1.00 59.62 95 LYS A N 1
ATOM 727 C CA . LYS A 1 95 ? 1.714 23.291 -24.629 1.00 59.62 95 LYS A CA 1
ATOM 728 C C . LYS A 1 95 ? 1.693 23.035 -23.114 1.00 59.62 95 LYS A C 1
ATOM 730 O O . LYS A 1 95 ? 0.626 23.112 -22.517 1.00 59.62 95 LYS A O 1
ATOM 735 N N . THR A 1 96 ? 2.829 22.713 -22.488 1.00 53.62 96 THR A N 1
ATOM 736 C CA . THR A 1 96 ? 2.920 22.474 -21.028 1.00 53.62 96 THR A CA 1
ATOM 737 C C . THR A 1 96 ? 3.665 23.586 -20.280 1.00 53.62 96 THR A C 1
ATOM 739 O O . THR A 1 96 ? 3.672 23.599 -19.054 1.00 53.62 96 THR A O 1
ATOM 742 N N . VAL A 1 97 ? 4.236 24.566 -20.990 1.00 51.97 97 VAL A N 1
ATOM 743 C CA . VAL A 1 97 ? 4.736 25.808 -20.387 1.00 51.97 97 VAL A CA 1
ATOM 744 C C . VAL A 1 97 ? 3.621 26.845 -20.485 1.00 51.97 97 VAL A C 1
ATOM 746 O O . VAL A 1 97 ? 3.579 27.630 -21.425 1.00 51.97 97 VAL A O 1
ATOM 749 N N . PHE A 1 98 ? 2.693 26.842 -19.529 1.00 43.06 98 PHE A N 1
ATOM 750 C CA . PHE A 1 98 ? 2.032 28.091 -19.159 1.00 43.06 98 PHE A CA 1
ATOM 751 C C . PHE A 1 98 ? 2.964 28.757 -18.147 1.00 43.06 98 PHE A C 1
ATOM 753 O O . PHE A 1 98 ? 3.078 28.252 -17.029 1.00 43.06 98 PHE A O 1
ATOM 760 N N . PRO A 1 99 ? 3.694 29.827 -18.510 1.00 45.91 99 PRO A N 1
ATOM 761 C CA . PRO A 1 99 ? 4.377 30.613 -17.509 1.00 45.91 99 PRO A CA 1
ATOM 762 C C . PRO A 1 99 ? 3.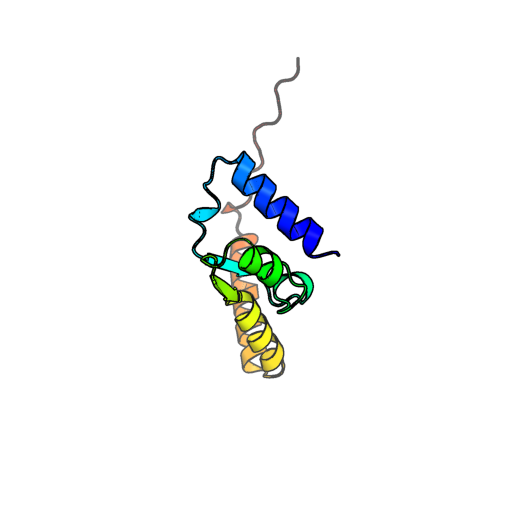302 31.232 -16.627 1.00 45.91 99 PRO A C 1
ATOM 764 O O . PRO A 1 99 ? 2.355 31.856 -17.101 1.00 45.91 99 PRO A O 1
ATOM 767 N N . ASN A 1 100 ? 3.457 30.999 -15.337 1.00 41.88 100 ASN A N 1
ATOM 768 C CA . ASN A 1 100 ? 2.653 31.514 -14.250 1.00 41.88 100 ASN A CA 1
ATOM 769 C C . ASN A 1 100 ? 2.518 33.047 -14.386 1.00 41.88 100 ASN A C 1
ATOM 771 O O . ASN A 1 100 ? 3.340 33.795 -13.865 1.00 41.88 100 ASN A O 1
ATOM 775 N N . GLN A 1 101 ? 1.480 33.540 -15.063 1.00 43.66 101 GLN A N 1
ATOM 776 C CA . GLN A 1 101 ? 1.040 34.930 -14.937 1.00 43.66 101 GLN A CA 1
ATOM 777 C C . GLN A 1 101 ? 0.189 35.057 -13.670 1.00 43.66 101 GLN A C 1
ATOM 779 O O . GLN A 1 101 ? -1.016 35.268 -13.717 1.00 43.66 101 GLN A O 1
ATOM 784 N N . TRP A 1 102 ? 0.830 34.876 -12.517 1.00 39.66 102 TRP A N 1
ATOM 785 C CA . TRP A 1 102 ? 0.325 35.385 -11.243 1.00 39.66 102 TRP A CA 1
ATOM 786 C C . TRP A 1 102 ? 1.494 35.758 -10.331 1.00 39.66 102 TRP A C 1
ATOM 788 O O . TRP A 1 102 ? 1.659 35.244 -9.226 1.00 39.66 102 TRP A O 1
ATOM 798 N N . SER A 1 103 ? 2.334 36.669 -10.814 1.00 37.66 103 SER A N 1
ATOM 799 C CA . SER A 1 103 ? 3.203 37.458 -9.948 1.00 37.66 103 SER A CA 1
ATOM 800 C C . SER A 1 103 ? 2.522 38.801 -9.710 1.00 37.66 103 SER A C 1
ATOM 802 O O . SER A 1 103 ? 2.654 39.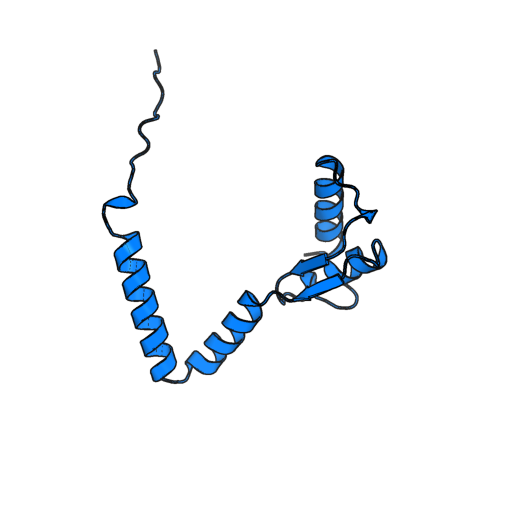724 -10.500 1.00 37.66 103 SER A O 1
ATOM 804 N N . VAL A 1 104 ? 1.704 38.818 -8.655 1.00 42.66 104 VAL A N 1
ATOM 805 C CA . VAL A 1 104 ? 1.662 39.848 -7.609 1.00 42.66 104 VAL A CA 1
ATOM 806 C C . VAL A 1 104 ? 1.854 41.290 -8.093 1.00 42.66 104 VAL A C 1
ATOM 808 O O . VAL A 1 104 ? 2.971 41.733 -8.349 1.00 42.66 104 VAL A O 1
ATOM 811 N N . GLY A 1 105 ? 0.761 42.056 -8.065 1.00 45.59 105 GLY A N 1
ATOM 812 C CA . GLY A 1 105 ? 0.869 43.486 -7.814 1.00 45.59 105 GLY A CA 1
ATOM 813 C C . GLY A 1 105 ? 1.541 43.704 -6.459 1.00 45.59 105 GLY A C 1
ATOM 814 O O . GLY A 1 105 ? 1.025 43.260 -5.434 1.00 45.59 105 GLY A O 1
ATOM 815 N N . GLN A 1 106 ? 2.697 44.358 -6.467 1.00 38.94 106 GLN A N 1
ATOM 816 C CA . GLN A 1 106 ? 3.189 45.093 -5.313 1.00 38.94 106 GLN A CA 1
ATOM 817 C C . GLN A 1 106 ? 3.255 46.566 -5.710 1.00 38.94 106 GLN A C 1
ATOM 819 O O . GLN A 1 106 ? 3.816 46.889 -6.755 1.00 38.94 106 GLN A O 1
ATOM 824 N N . SER A 1 107 ? 2.557 47.357 -4.889 1.00 39.34 107 SER A N 1
ATOM 825 C CA . SER A 1 107 ? 2.743 48.776 -4.545 1.00 39.34 107 SER A CA 1
ATOM 826 C C . SER A 1 107 ? 3.754 49.588 -5.347 1.00 39.34 107 SER A C 1
ATOM 828 O O . SER A 1 107 ? 4.954 49.233 -5.278 1.00 39.34 107 SER A O 1
#

Radius of gyration: 21.0 Å; chains: 1; bounding box: 34×58×42 Å

pLDDT: mean 85.73, std 16.34, range [37.66, 97.06]

Foldseek 3Di:
DFQVVVLVVVVVVCVVVVHDLLPQQEDEDEPDCCAPPCCRHSQNVSCVVHVNHHYDYDPVNVVVVVLVVCCVDPVSVVVVVVVVVVVVCVVPPPPPDPPPPDPDDDD

Organism: NCBI:txid13131

Secondary structure (DSSP, 8-state):
--HHHHHHHHHHHHHHTT--GGG--EEEE-S-HHHH-TTTSHHHHHHHH-TT-EEEE-HHHHHHHHHHHHTTSHHHHHHHHHHHHHHHHHHTSGGG-----------

Sequence (107 aa):
MHAKVVAKSIIDFLRNSGLKLNNMVGQGYDGCSAMSGIHNGVQAIIKNEFPKAVFVHCSSHRLNLVINDLNKLQHVQNCAGSIRSIIKFFRLSPKTVFPNQWSVGQS